Protein AF-A0A2N0L5M7-F1 (afdb_monomer)

Foldseek 3Di:
DDDDDPPPPDDDVLNVQQPDAAPDEDACLPDPDDQAKDWDDYPHYTYIYHDEPVCLEQCVPCVVVVHDLLRSLVVLQVVLVVQVVVPPDHHGDYDHHDDCVRQVPPVRVVSVVVSVCSNVVDPPDDDDDSVVRVVVCVVVPDPPPDDDD

Structure (mmCIF, N/CA/C/O backbone):
data_AF-A0A2N0L5M7-F1
#
_entry.id   AF-A0A2N0L5M7-F1
#
loop_
_atom_site.group_PDB
_atom_site.id
_atom_site.type_symbol
_atom_site.label_atom_id
_atom_site.label_alt_id
_atom_site.label_comp_id
_atom_site.label_asym_id
_atom_site.label_entity_id
_atom_site.label_seq_id
_atom_site.pdbx_PDB_ins_code
_atom_site.Cartn_x
_atom_site.Cartn_y
_atom_site.Cartn_z
_atom_site.occupancy
_atom_site.B_iso_or_equiv
_atom_site.auth_seq_id
_atom_site.auth_comp_id
_atom_site.auth_asym_id
_atom_site.auth_atom_id
_atom_site.pdbx_PDB_model_num
ATOM 1 N N . MET A 1 1 ? 32.114 11.475 22.318 1.00 35.19 1 MET A N 1
ATOM 2 C CA . MET A 1 1 ? 31.863 12.456 21.245 1.00 35.19 1 MET A CA 1
ATOM 3 C C . MET A 1 1 ? 32.815 12.134 20.105 1.00 35.19 1 MET A C 1
ATOM 5 O O . MET A 1 1 ? 33.906 12.679 20.074 1.00 35.19 1 MET A O 1
ATOM 9 N N . ALA A 1 2 ? 32.468 11.150 19.274 1.00 33.41 2 ALA A N 1
ATOM 10 C CA . ALA A 1 2 ? 33.253 10.791 18.095 1.00 33.41 2 ALA A CA 1
ATOM 11 C C . ALA A 1 2 ? 32.448 11.217 16.866 1.00 33.41 2 ALA A C 1
ATOM 13 O O . ALA A 1 2 ? 31.326 10.758 16.663 1.00 33.41 2 ALA A O 1
ATOM 14 N N . GLU A 1 3 ? 33.008 12.179 16.149 1.00 33.31 3 GLU A N 1
ATOM 15 C CA . GLU A 1 3 ? 32.473 12.833 14.962 1.00 33.31 3 GLU A CA 1
ATOM 16 C C . GLU A 1 3 ? 32.556 11.863 13.774 1.00 33.31 3 GLU A C 1
ATOM 18 O O . GLU A 1 3 ? 33.624 11.323 13.484 1.00 33.31 3 GLU A O 1
ATOM 23 N N . LEU A 1 4 ? 31.419 11.575 13.135 1.00 31.88 4 LEU A N 1
ATOM 24 C CA . LEU A 1 4 ? 31.358 10.740 11.934 1.00 31.88 4 LEU A CA 1
ATOM 25 C C . LEU A 1 4 ? 31.679 11.601 10.708 1.00 31.88 4 LEU A C 1
ATOM 27 O O . LEU A 1 4 ? 31.085 12.661 10.516 1.00 31.88 4 LEU A O 1
ATOM 31 N N . ALA A 1 5 ? 32.628 11.133 9.896 1.00 31.09 5 ALA A N 1
ATOM 32 C CA . ALA A 1 5 ? 33.127 11.832 8.719 1.00 31.09 5 ALA A CA 1
ATOM 33 C C . ALA A 1 5 ? 32.036 12.031 7.636 1.00 31.09 5 ALA A C 1
ATOM 35 O O . ALA A 1 5 ? 31.193 11.147 7.456 1.00 31.09 5 ALA A O 1
ATOM 36 N N . PRO A 1 6 ? 32.065 13.136 6.859 1.00 36.59 6 PRO A N 1
ATOM 37 C CA . PRO A 1 6 ? 30.980 13.525 5.943 1.00 36.59 6 PRO A CA 1
ATOM 38 C C . PRO A 1 6 ? 30.881 12.707 4.640 1.00 36.59 6 PRO A C 1
ATOM 40 O O . PRO A 1 6 ? 30.016 12.975 3.811 1.00 36.59 6 PRO A O 1
ATOM 43 N N . GLU A 1 7 ? 31.754 11.722 4.417 1.00 33.16 7 GLU A N 1
ATOM 44 C CA . GLU A 1 7 ? 31.922 11.078 3.101 1.00 33.16 7 GLU A CA 1
ATOM 45 C C . GLU A 1 7 ? 30.896 9.976 2.778 1.00 33.16 7 GLU A C 1
ATOM 47 O O . GLU A 1 7 ? 30.905 9.411 1.689 1.00 33.16 7 GLU A O 1
ATOM 52 N N . GLN A 1 8 ? 29.963 9.679 3.684 1.00 33.41 8 GLN A N 1
ATOM 53 C CA . GLN A 1 8 ? 28.960 8.621 3.485 1.00 33.41 8 GLN A CA 1
ATOM 54 C C . GLN A 1 8 ? 27.705 9.087 2.718 1.00 33.41 8 GLN A C 1
ATOM 56 O O . GLN A 1 8 ? 26.820 8.278 2.458 1.00 33.41 8 GLN A O 1
ATOM 61 N N . LEU A 1 9 ? 27.600 10.371 2.344 1.00 35.19 9 LEU A N 1
ATOM 62 C CA . LEU A 1 9 ? 26.344 10.943 1.833 1.00 35.19 9 LEU A CA 1
ATOM 63 C C . LEU A 1 9 ? 26.226 11.046 0.299 1.00 35.19 9 LEU A C 1
ATOM 65 O O . LEU A 1 9 ? 25.250 11.604 -0.187 1.00 35.19 9 LEU A O 1
ATOM 69 N N . THR A 1 10 ? 27.180 10.533 -0.487 1.00 38.47 10 THR A N 1
ATOM 70 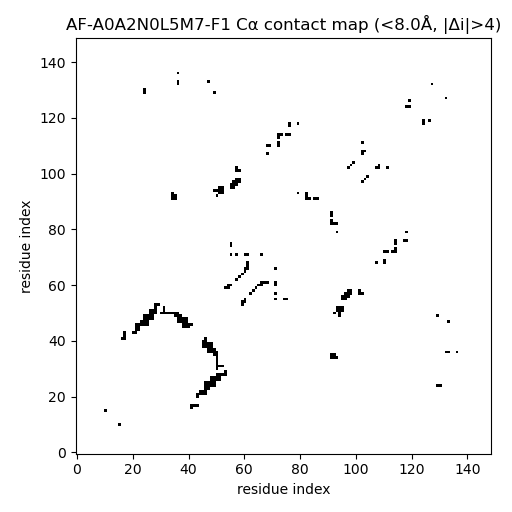C CA . THR A 1 10 ? 27.096 10.614 -1.965 1.00 38.47 10 THR A CA 1
ATOM 71 C C . THR A 1 10 ? 27.514 9.318 -2.660 1.00 38.47 10 THR A C 1
ATOM 73 O O . THR A 1 10 ? 28.320 9.333 -3.589 1.00 38.47 10 THR A O 1
ATOM 76 N N . GLN A 1 11 ? 26.966 8.172 -2.249 1.00 33.25 11 GLN A N 1
ATOM 77 C CA . GLN A 1 11 ? 26.950 7.033 -3.168 1.00 33.25 11 GLN A CA 1
ATOM 78 C C . GLN A 1 11 ? 25.897 7.317 -4.235 1.00 33.25 11 GLN A C 1
ATOM 80 O O . GLN A 1 11 ? 24.702 7.391 -3.945 1.00 33.25 11 GLN A O 1
ATOM 85 N N . ARG A 1 12 ? 26.352 7.542 -5.470 1.00 33.97 12 ARG A N 1
ATOM 86 C CA . ARG A 1 12 ? 25.439 7.585 -6.607 1.00 33.97 12 ARG A CA 1
ATOM 87 C C . ARG A 1 12 ? 24.746 6.212 -6.716 1.00 33.97 12 ARG A C 1
ATOM 89 O O . ARG A 1 12 ? 25.386 5.188 -6.465 1.00 33.97 12 ARG A O 1
ATOM 96 N N . PRO A 1 13 ? 23.446 6.170 -7.048 1.00 36.84 13 PRO A N 1
ATOM 97 C CA . PRO A 1 13 ? 22.658 4.937 -7.026 1.00 36.84 13 PRO A CA 1
ATOM 98 C C . PRO A 1 13 ? 23.172 3.856 -7.991 1.00 36.84 13 PRO A C 1
ATOM 100 O O . PRO A 1 13 ? 22.893 2.682 -7.778 1.00 36.84 13 PRO A O 1
ATOM 103 N N . ASP A 1 14 ? 23.964 4.225 -9.001 1.00 36.97 14 ASP A N 1
ATOM 104 C CA . ASP A 1 14 ? 24.645 3.308 -9.920 1.00 36.97 14 ASP A CA 1
ATOM 105 C C . ASP A 1 14 ? 25.724 2.456 -9.232 1.00 36.97 14 ASP A C 1
ATOM 107 O O . ASP A 1 14 ? 25.861 1.278 -9.549 1.00 36.97 14 ASP A O 1
ATOM 111 N N . GLN A 1 15 ? 26.442 2.991 -8.241 1.00 34.56 15 GLN A N 1
ATOM 112 C CA . GLN A 1 15 ? 27.478 2.232 -7.526 1.00 34.56 15 GLN A CA 1
ATOM 11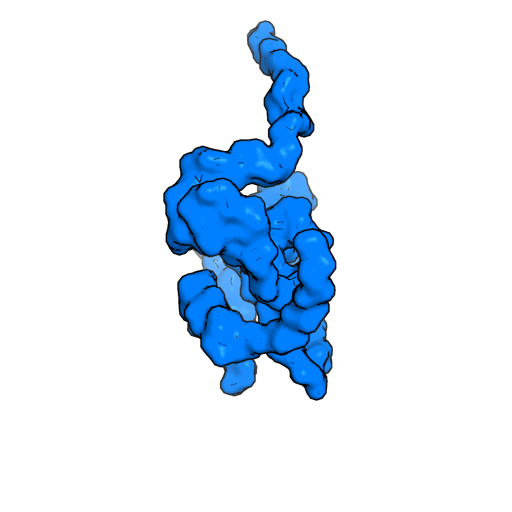3 C C . GLN A 1 15 ? 26.910 1.205 -6.537 1.00 34.56 15 GLN A C 1
ATOM 115 O O . GLN A 1 15 ? 27.583 0.234 -6.202 1.00 34.56 15 GLN A O 1
ATOM 120 N N . ALA A 1 16 ? 25.661 1.376 -6.092 1.00 42.97 16 ALA A N 1
ATOM 121 C CA . ALA A 1 16 ? 24.978 0.390 -5.252 1.00 42.97 16 ALA A CA 1
ATOM 122 C C . ALA A 1 16 ? 24.559 -0.876 -6.033 1.00 42.97 16 ALA A C 1
ATOM 124 O O . ALA A 1 16 ? 24.296 -1.911 -5.416 1.00 42.97 16 ALA A O 1
ATOM 125 N N . LEU A 1 17 ? 24.515 -0.798 -7.371 1.00 42.03 17 LEU A N 1
ATOM 126 C CA . LEU A 1 17 ? 24.126 -1.889 -8.274 1.00 42.03 17 LEU A CA 1
ATOM 127 C C . LEU A 1 17 ? 25.288 -2.842 -8.612 1.00 42.03 17 LEU A C 1
ATOM 129 O O . LEU A 1 17 ? 25.043 -3.983 -8.987 1.00 42.03 17 LEU A O 1
ATOM 133 N N . ASP A 1 18 ? 26.540 -2.397 -8.465 1.00 38.41 18 ASP A N 1
ATOM 134 C CA . ASP A 1 18 ? 27.736 -3.098 -8.971 1.00 38.41 18 ASP A CA 1
ATOM 135 C C . ASP A 1 18 ? 28.118 -4.356 -8.158 1.00 38.41 18 ASP A C 1
ATOM 137 O O . ASP A 1 18 ? 28.786 -5.257 -8.654 1.00 38.41 18 ASP A O 1
ATOM 141 N N . ASN A 1 19 ? 27.647 -4.472 -6.911 1.00 41.31 19 ASN A N 1
ATOM 142 C CA . ASN A 1 19 ? 28.067 -5.532 -5.981 1.00 41.31 19 ASN A CA 1
ATOM 143 C C . ASN A 1 19 ? 27.061 -6.692 -5.811 1.00 41.31 19 ASN A C 1
ATOM 145 O O . ASN A 1 19 ? 27.179 -7.446 -4.842 1.00 41.31 19 ASN A O 1
ATOM 149 N N . ARG A 1 20 ? 26.045 -6.839 -6.676 1.00 44.81 20 ARG A N 1
ATOM 150 C CA . ARG A 1 20 ? 24.949 -7.814 -6.473 1.00 44.81 20 ARG A CA 1
ATOM 151 C C . ARG A 1 20 ? 24.777 -8.806 -7.623 1.00 44.81 20 ARG A C 1
ATOM 153 O O . ARG A 1 20 ? 25.163 -8.541 -8.756 1.00 44.81 20 ARG A O 1
ATOM 160 N N . THR A 1 21 ? 24.260 -9.993 -7.296 1.00 35.19 21 THR A N 1
ATOM 161 C CA . THR A 1 21 ? 24.234 -11.158 -8.195 1.00 35.19 21 THR A CA 1
ATOM 162 C C . THR A 1 21 ? 23.134 -11.048 -9.272 1.00 35.19 21 THR A C 1
ATOM 164 O O . THR A 1 21 ? 22.124 -10.383 -9.052 1.00 35.19 21 THR A O 1
ATOM 167 N N . PRO A 1 22 ? 23.287 -11.712 -10.437 1.00 39.22 22 PRO A N 1
ATOM 168 C CA . PRO A 1 22 ? 22.561 -11.400 -11.684 1.00 39.22 22 PRO A CA 1
ATOM 169 C C . PRO A 1 22 ? 21.065 -11.759 -11.778 1.00 39.22 22 PRO A C 1
ATOM 171 O O . PRO A 1 22 ? 20.535 -11.789 -12.882 1.00 39.22 22 PRO A O 1
ATOM 174 N N . ALA A 1 23 ? 20.383 -12.079 -10.677 1.00 35.69 23 ALA A N 1
ATOM 175 C CA . ALA A 1 23 ? 18.988 -12.550 -10.700 1.00 35.69 23 ALA A CA 1
ATOM 176 C C . ALA A 1 23 ? 18.088 -11.837 -9.676 1.00 35.69 23 ALA A C 1
ATOM 178 O O . ALA A 1 23 ? 17.029 -12.345 -9.308 1.00 35.69 23 ALA A O 1
ATOM 179 N N . GLU A 1 24 ? 18.519 -10.682 -9.169 1.00 43.66 24 GLU A N 1
ATOM 180 C CA . GLU A 1 24 ? 17.848 -10.010 -8.060 1.00 43.66 24 GLU A CA 1
ATOM 181 C C . GLU A 1 24 ? 16.907 -8.898 -8.541 1.00 43.66 24 GLU A C 1
ATOM 183 O O . GLU A 1 24 ? 17.280 -7.998 -9.295 1.00 43.66 24 GLU A O 1
ATOM 188 N N . VAL A 1 25 ? 15.669 -8.951 -8.047 1.00 50.62 25 VAL A N 1
ATOM 189 C CA . VAL A 1 25 ? 14.692 -7.862 -8.125 1.00 50.62 25 VAL A CA 1
ATOM 190 C C . VAL A 1 25 ? 15.237 -6.679 -7.335 1.00 50.62 25 VAL A C 1
ATOM 192 O O . VAL A 1 25 ? 15.364 -6.756 -6.110 1.00 50.62 25 VAL A O 1
ATOM 195 N N . PHE A 1 26 ? 15.547 -5.570 -8.005 1.00 50.53 26 PHE A N 1
ATOM 196 C CA . PHE A 1 26 ? 15.963 -4.366 -7.302 1.00 50.53 26 PHE A CA 1
ATOM 197 C C . PHE A 1 26 ? 14.733 -3.531 -6.952 1.00 50.53 26 PHE A C 1
ATOM 199 O O . PHE A 1 26 ? 14.094 -2.920 -7.810 1.00 50.53 26 PHE A O 1
ATOM 206 N N . ASN A 1 27 ? 14.407 -3.496 -5.661 1.00 48.44 27 ASN A N 1
ATOM 207 C CA . ASN A 1 27 ? 13.474 -2.517 -5.134 1.00 48.44 27 ASN A CA 1
ATOM 208 C C . ASN A 1 27 ? 14.200 -1.178 -5.026 1.00 48.44 27 ASN A C 1
ATOM 210 O O . ASN A 1 27 ? 14.913 -0.889 -4.061 1.00 48.44 27 ASN A O 1
ATOM 214 N N . ALA A 1 28 ? 14.057 -0.389 -6.080 1.00 47.81 28 ALA A N 1
ATOM 215 C CA . ALA A 1 28 ? 14.682 0.904 -6.206 1.00 47.81 28 ALA A CA 1
ATOM 216 C C . ALA A 1 28 ? 13.847 1.951 -5.462 1.00 47.81 28 ALA A C 1
ATOM 218 O O . ALA A 1 28 ? 13.351 2.893 -6.074 1.00 47.81 28 ALA A O 1
ATOM 219 N N . GLY A 1 29 ? 13.702 1.812 -4.140 1.00 45.25 29 GLY A N 1
ATOM 220 C CA . GLY A 1 29 ? 12.964 2.744 -3.270 1.00 45.25 29 GLY A CA 1
ATOM 221 C C . GLY A 1 29 ? 13.475 4.200 -3.269 1.00 45.25 29 GLY A C 1
ATOM 222 O O . GLY A 1 29 ? 13.092 4.976 -2.403 1.00 45.25 29 GLY A O 1
ATOM 223 N N . THR A 1 30 ? 14.332 4.580 -4.221 1.00 43.78 30 THR A N 1
ATOM 224 C CA . THR A 1 30 ? 14.969 5.896 -4.358 1.00 43.78 30 THR A CA 1
ATOM 225 C C . THR A 1 30 ? 14.852 6.489 -5.775 1.00 43.78 30 THR A C 1
ATOM 227 O O . THR A 1 30 ? 15.174 7.661 -5.949 1.00 43.78 30 THR A O 1
ATOM 230 N N . VAL A 1 31 ? 14.370 5.760 -6.795 1.00 43.84 31 VAL A N 1
ATOM 231 C CA . VAL A 1 31 ? 14.159 6.329 -8.148 1.00 43.84 31 VAL A CA 1
ATOM 232 C C . VAL A 1 31 ? 12.674 6.319 -8.524 1.00 43.84 31 VAL A C 1
ATOM 234 O O . VAL A 1 31 ? 12.164 5.295 -8.980 1.00 43.84 31 VAL A O 1
ATOM 237 N N . PRO A 1 32 ? 11.966 7.454 -8.361 1.00 50.25 32 PRO A N 1
ATOM 238 C CA . PRO A 1 32 ? 10.624 7.615 -8.894 1.00 50.25 32 PRO A CA 1
ATOM 239 C C . PRO A 1 32 ? 10.774 7.816 -10.400 1.00 50.25 32 PRO A C 1
ATOM 241 O O . PRO A 1 32 ? 11.175 8.888 -10.858 1.00 50.25 32 PRO A O 1
ATOM 244 N N . SER A 1 33 ? 10.581 6.768 -11.191 1.00 53.19 33 SER A N 1
ATOM 245 C CA . SER A 1 33 ? 10.698 6.909 -12.647 1.00 53.19 33 SER A CA 1
ATOM 246 C C . SER A 1 33 ? 9.643 6.169 -13.448 1.00 53.19 33 SER A C 1
ATOM 248 O O . SER A 1 33 ? 9.533 6.461 -14.631 1.00 53.19 33 SER A O 1
ATOM 250 N N . ASP A 1 34 ? 8.834 5.299 -12.841 1.00 61.16 34 ASP A N 1
ATOM 251 C CA . ASP A 1 34 ? 7.747 4.617 -13.548 1.00 61.16 34 ASP A CA 1
ATOM 252 C C . ASP A 1 34 ? 6.725 4.030 -12.555 1.00 61.16 34 ASP A C 1
ATOM 254 O O . ASP A 1 34 ? 7.039 3.932 -11.373 1.00 61.16 34 ASP A O 1
ATOM 258 N N . ASP A 1 35 ? 5.547 3.618 -13.030 1.00 66.88 35 ASP A N 1
ATOM 259 C CA . ASP A 1 35 ? 4.570 2.781 -12.300 1.00 66.88 35 ASP A CA 1
ATOM 260 C C . ASP A 1 35 ? 4.584 1.322 -12.813 1.00 66.88 35 ASP A C 1
ATOM 262 O O . ASP A 1 35 ? 3.771 0.486 -12.404 1.00 66.88 35 ASP A O 1
ATOM 266 N N . GLN A 1 36 ? 5.518 1.007 -13.722 1.00 72.12 36 GLN A N 1
ATOM 267 C CA . GLN A 1 36 ? 5.743 -0.316 -14.307 1.00 72.12 36 GLN A CA 1
ATOM 268 C C . GLN A 1 36 ? 7.192 -0.804 -14.125 1.00 72.12 36 GLN A C 1
ATOM 270 O O . GLN A 1 36 ? 8.113 0.003 -13.991 1.00 72.12 36 GLN A O 1
ATOM 275 N N . PRO A 1 37 ? 7.432 -2.130 -14.139 1.00 77.94 37 PRO A N 1
ATOM 276 C CA . PRO A 1 37 ? 8.786 -2.672 -14.159 1.00 77.94 37 PRO A CA 1
ATOM 277 C C . PRO A 1 37 ? 9.587 -2.164 -15.362 1.00 77.94 37 PRO A C 1
ATOM 279 O O . PRO A 1 37 ? 9.053 -2.049 -16.466 1.00 77.94 37 PRO A O 1
ATOM 282 N N . TYR A 1 38 ? 10.886 -1.930 -15.177 1.00 75.75 38 TYR A N 1
ATOM 283 C CA . TYR A 1 38 ? 11.781 -1.571 -16.279 1.00 75.75 38 TYR A CA 1
ATOM 284 C C . TYR A 1 38 ? 13.172 -2.205 -16.130 1.00 75.75 38 TYR A C 1
ATOM 286 O O . TYR A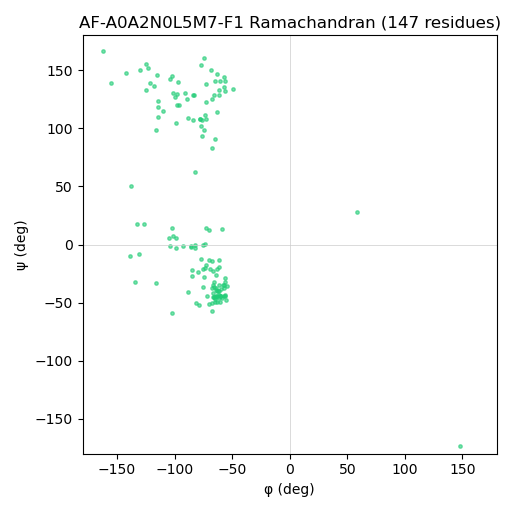 1 38 ? 13.659 -2.399 -15.010 1.00 75.75 38 TYR A O 1
ATOM 294 N N . PRO A 1 39 ? 13.836 -2.549 -17.250 1.00 79.12 39 PRO A N 1
ATOM 295 C CA . PRO A 1 39 ? 15.175 -3.122 -17.219 1.00 79.12 39 PRO A CA 1
ATOM 296 C C . PRO A 1 39 ? 16.224 -2.064 -16.849 1.00 79.12 39 PRO A C 1
ATOM 298 O O . PRO A 1 39 ? 16.218 -0.946 -17.371 1.00 79.12 39 PRO A O 1
ATOM 301 N N . LEU A 1 40 ? 17.167 -2.447 -15.994 1.00 75.94 40 LEU A N 1
ATOM 302 C CA . LEU A 1 40 ? 18.356 -1.678 -15.645 1.00 75.94 40 LEU A CA 1
ATOM 303 C C . LEU A 1 40 ? 19.549 -2.158 -16.478 1.00 75.94 40 LEU A C 1
ATOM 305 O O . LEU A 1 40 ? 19.754 -3.354 -16.673 1.00 75.94 40 LEU A O 1
ATOM 309 N N . ASN A 1 41 ? 20.376 -1.219 -16.940 1.00 70.50 41 ASN A N 1
ATOM 310 C CA . ASN A 1 41 ? 21.643 -1.566 -17.579 1.00 70.50 41 ASN A CA 1
ATOM 311 C C . ASN A 1 41 ? 22.646 -1.971 -16.493 1.00 70.50 41 ASN A C 1
ATOM 313 O O . ASN A 1 41 ? 23.133 -1.107 -15.765 1.00 70.50 41 ASN A O 1
ATOM 317 N N . SER A 1 42 ? 22.957 -3.265 -16.394 1.00 69.38 42 SER A N 1
ATOM 318 C CA . SER A 1 42 ? 23.968 -3.792 -15.474 1.00 69.38 42 SER A CA 1
ATOM 319 C C . SER A 1 42 ? 25.069 -4.542 -16.233 1.00 69.38 42 SER A C 1
ATOM 321 O O . SER A 1 42 ? 24.758 -5.297 -17.156 1.00 69.38 42 SER A O 1
ATOM 323 N N . PRO A 1 43 ? 26.353 -4.377 -15.855 1.00 67.94 43 PRO A N 1
ATOM 324 C CA . PRO A 1 43 ? 27.456 -5.160 -16.417 1.00 67.94 43 PRO A CA 1
ATOM 325 C C . PRO A 1 43 ? 27.358 -6.665 -16.127 1.00 67.94 43 PRO A C 1
ATOM 327 O O . PRO A 1 43 ? 27.980 -7.458 -16.830 1.00 67.94 43 PRO A O 1
ATOM 330 N N . HIS A 1 44 ? 26.603 -7.056 -15.093 1.00 62.28 44 HIS A N 1
ATOM 331 C CA . HIS A 1 44 ? 26.621 -8.415 -14.540 1.00 62.28 44 HIS A CA 1
ATOM 332 C C . HIS A 1 44 ? 25.412 -9.272 -14.935 1.00 62.28 44 HIS A C 1
ATOM 334 O O . HIS A 1 44 ? 25.367 -10.439 -14.566 1.00 62.28 44 HIS A O 1
ATOM 340 N N . GLY A 1 45 ? 24.449 -8.743 -15.694 1.00 66.25 45 GLY A N 1
ATOM 341 C CA . GLY A 1 45 ? 23.271 -9.487 -16.157 1.00 66.25 45 GLY A CA 1
ATOM 342 C C . GLY A 1 45 ? 22.022 -8.620 -16.294 1.00 66.25 45 GLY A C 1
ATOM 343 O O . GLY A 1 45 ? 22.083 -7.400 -16.151 1.00 66.25 45 GLY A O 1
ATOM 344 N N . GLU A 1 46 ? 20.880 -9.248 -16.579 1.00 72.00 46 GLU A N 1
ATOM 345 C CA . GLU A 1 46 ? 19.596 -8.545 -16.654 1.00 72.00 46 GLU A CA 1
ATOM 346 C C . GLU A 1 46 ? 19.059 -8.269 -15.247 1.00 72.00 46 GLU A C 1
ATOM 348 O O . GLU A 1 46 ? 18.616 -9.174 -14.544 1.00 72.00 46 GLU A O 1
ATOM 353 N N . LEU A 1 47 ? 19.092 -7.001 -14.836 1.00 76.94 47 LEU A N 1
ATOM 354 C CA . LEU A 1 47 ? 18.441 -6.536 -13.615 1.00 76.94 47 LEU A CA 1
ATOM 355 C C . LEU A 1 47 ? 17.157 -5.792 -13.971 1.00 76.94 47 LEU A C 1
ATOM 357 O O . LEU A 1 47 ? 17.117 -5.036 -14.942 1.00 76.94 47 LEU A O 1
ATOM 361 N N . PHE A 1 48 ? 16.124 -5.963 -13.152 1.00 79.44 48 PHE A N 1
ATOM 362 C CA . PHE A 1 48 ? 14.863 -5.237 -13.281 1.00 79.44 48 PHE A CA 1
ATOM 363 C C . PHE A 1 48 ? 14.621 -4.399 -12.032 1.00 79.44 48 PHE A C 1
ATOM 365 O O . PHE A 1 48 ? 14.817 -4.862 -10.905 1.00 79.44 48 PHE A O 1
ATOM 372 N N . ALA A 1 49 ? 14.180 -3.164 -12.249 1.00 78.00 49 ALA A N 1
ATOM 373 C CA . ALA A 1 49 ? 13.659 -2.315 -11.196 1.00 78.00 49 ALA A CA 1
ATOM 374 C C . ALA A 1 49 ? 12.147 -2.515 -11.091 1.00 78.00 49 ALA A C 1
ATOM 376 O O . ALA A 1 49 ? 11.437 -2.426 -12.096 1.00 78.00 49 ALA A O 1
ATOM 377 N N . LEU A 1 50 ? 11.663 -2.743 -9.870 1.00 81.62 50 LEU A N 1
ATOM 378 C CA . LEU A 1 50 ? 10.251 -2.567 -9.549 1.00 81.62 50 LEU A CA 1
ATOM 379 C C . LEU A 1 50 ? 10.081 -1.190 -8.909 1.00 81.62 50 LEU A C 1
ATOM 381 O O . LEU A 1 50 ? 10.720 -0.932 -7.880 1.00 81.62 50 LEU A O 1
ATOM 385 N N . PRO A 1 51 ? 9.273 -0.297 -9.498 1.00 75.50 51 PRO A N 1
ATOM 386 C CA . PRO A 1 51 ? 9.055 1.009 -8.911 1.00 75.50 51 PRO A CA 1
ATOM 387 C C . PRO A 1 51 ? 8.292 0.882 -7.596 1.00 75.50 51 PRO A C 1
ATOM 389 O O . PRO A 1 51 ? 7.219 0.286 -7.525 1.00 75.50 51 PRO A O 1
ATOM 392 N N . GLY A 1 52 ? 8.876 1.446 -6.544 1.00 76.81 52 GLY A N 1
ATOM 393 C CA . GLY A 1 52 ? 8.259 1.550 -5.232 1.00 76.81 52 GLY A CA 1
ATOM 394 C C . GLY A 1 52 ? 8.016 3.003 -4.858 1.00 76.81 52 GLY A C 1
ATOM 395 O O . GLY A 1 52 ? 8.806 3.892 -5.184 1.00 76.81 52 GLY A O 1
ATOM 396 N N . MET A 1 53 ? 6.933 3.247 -4.128 1.00 81.38 53 MET A N 1
ATOM 397 C CA . MET A 1 53 ? 6.660 4.562 -3.563 1.00 81.38 53 MET A CA 1
ATOM 398 C C . MET A 1 53 ? 7.408 4.697 -2.239 1.00 81.38 53 MET A C 1
ATOM 400 O O . MET A 1 53 ? 7.010 4.115 -1.233 1.00 81.38 53 MET A O 1
ATOM 404 N N . VAL A 1 54 ? 8.471 5.504 -2.220 1.00 84.06 54 VAL A N 1
ATOM 405 C CA . VAL A 1 54 ? 9.275 5.746 -1.006 1.00 84.06 54 VAL A CA 1
ATOM 406 C C . VAL A 1 54 ? 8.437 6.275 0.163 1.00 84.06 54 VAL A C 1
ATOM 408 O O . VAL A 1 54 ? 8.738 6.017 1.321 1.00 84.06 54 VAL A O 1
ATOM 411 N N . GLU A 1 55 ? 7.352 6.991 -0.136 1.00 85.75 55 GLU A N 1
ATOM 412 C CA . GLU A 1 55 ? 6.409 7.521 0.854 1.00 85.75 55 GLU A CA 1
ATOM 413 C C . GLU A 1 55 ? 5.582 6.433 1.556 1.00 85.75 55 GLU A C 1
ATOM 415 O O . GLU A 1 55 ? 5.057 6.674 2.643 1.00 85.75 55 GLU A O 1
ATOM 420 N N . LEU A 1 56 ? 5.459 5.252 0.942 1.00 90.06 56 LEU A N 1
ATOM 421 C CA . LEU A 1 56 ? 4.712 4.109 1.473 1.00 90.06 56 LEU A CA 1
ATOM 422 C C . LEU A 1 56 ? 5.610 3.076 2.165 1.00 90.06 56 LEU A C 1
ATOM 424 O O . LEU A 1 56 ? 5.100 2.112 2.733 1.00 90.06 56 LEU A O 1
ATOM 428 N N . ASP A 1 57 ? 6.927 3.281 2.154 1.00 92.19 57 ASP A N 1
ATOM 429 C CA . ASP A 1 57 ? 7.859 2.491 2.950 1.00 92.19 57 ASP A CA 1
ATOM 430 C C . ASP A 1 57 ? 7.615 2.741 4.444 1.00 92.19 57 ASP A C 1
ATOM 432 O O . ASP A 1 57 ? 7.543 3.887 4.900 1.00 92.19 57 ASP A O 1
ATOM 436 N N . ASP A 1 58 ? 7.463 1.670 5.220 1.00 92.69 58 ASP A N 1
ATOM 437 C CA . ASP A 1 58 ? 7.054 1.774 6.617 1.00 92.69 58 ASP A CA 1
ATOM 438 C C . ASP A 1 58 ? 8.098 2.484 7.505 1.00 92.69 58 ASP A C 1
ATOM 440 O O . ASP A 1 58 ? 7.729 3.235 8.417 1.00 92.69 58 ASP A O 1
ATOM 444 N N . VAL A 1 59 ? 9.394 2.344 7.207 1.00 94.25 59 VAL A N 1
ATOM 445 C CA . VAL A 1 59 ? 10.483 3.060 7.883 1.00 94.25 59 VAL A CA 1
ATOM 446 C C . VAL A 1 59 ? 10.468 4.525 7.474 1.00 94.25 59 VAL A C 1
ATOM 448 O O . VAL A 1 59 ? 10.553 5.407 8.332 1.00 94.25 59 VAL A O 1
ATOM 451 N N . VAL A 1 60 ? 10.304 4.827 6.187 1.00 92.88 60 VAL A N 1
ATOM 452 C CA . VAL A 1 60 ? 10.243 6.224 5.736 1.00 92.88 60 VAL A CA 1
ATOM 453 C C . VAL A 1 60 ? 9.028 6.934 6.333 1.00 92.88 60 VAL A C 1
ATOM 455 O O . VAL A 1 60 ? 9.174 8.001 6.936 1.00 92.88 60 VAL A O 1
ATOM 458 N N . ALA A 1 61 ? 7.843 6.339 6.231 1.00 93.88 61 ALA A N 1
ATOM 459 C CA . ALA A 1 61 ? 6.605 6.934 6.707 1.00 93.88 61 ALA A CA 1
ATOM 460 C C . ALA A 1 61 ? 6.584 7.051 8.238 1.00 93.88 61 ALA A C 1
ATOM 462 O O . ALA A 1 61 ? 6.439 8.148 8.787 1.00 93.88 61 ALA A O 1
ATOM 463 N N . MET A 1 62 ? 6.742 5.939 8.960 1.00 94.50 62 MET A N 1
ATOM 464 C CA . MET A 1 62 ? 6.510 5.925 10.406 1.00 94.50 62 MET A CA 1
ATOM 465 C C . MET A 1 62 ? 7.754 6.282 11.220 1.00 94.50 62 MET A C 1
ATOM 467 O O . MET A 1 62 ? 7.643 7.003 12.215 1.00 94.50 62 MET A O 1
ATOM 471 N N . TRP A 1 63 ? 8.938 5.793 10.840 1.00 93.25 63 TRP A N 1
ATOM 472 C CA . TRP A 1 63 ? 10.160 6.030 11.617 1.00 93.25 63 TRP A CA 1
ATOM 473 C C . TRP A 1 63 ? 10.775 7.400 11.315 1.00 93.25 63 TRP A C 1
ATOM 475 O O . TRP A 1 63 ? 11.017 8.186 12.235 1.00 93.25 63 TRP A O 1
ATOM 485 N N . ASN A 1 64 ? 10.970 7.720 10.034 1.00 94.56 64 ASN A N 1
ATOM 486 C CA . ASN A 1 64 ? 11.604 8.973 9.626 1.00 94.56 64 ASN A CA 1
ATOM 487 C C . ASN A 1 64 ? 10.621 10.146 9.704 1.00 94.56 64 ASN A C 1
ATOM 489 O O . ASN A 1 64 ? 10.911 11.149 10.356 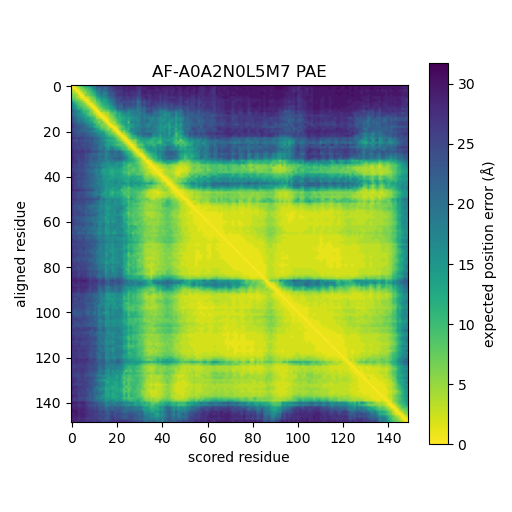1.00 94.56 64 ASN A O 1
ATOM 493 N N . ARG A 1 65 ? 9.442 10.014 9.085 1.00 94.12 65 ARG A N 1
ATOM 494 C CA . ARG A 1 65 ? 8.461 11.108 8.952 1.00 94.12 65 ARG A CA 1
ATOM 495 C C . ARG A 1 65 ? 7.410 11.165 10.055 1.00 94.12 65 ARG A C 1
ATOM 497 O O . ARG A 1 65 ? 6.601 12.087 10.073 1.00 94.12 65 ARG A O 1
ATOM 504 N N . ARG A 1 66 ? 7.446 10.224 11.004 1.00 95.56 66 ARG A N 1
ATOM 505 C CA . ARG A 1 66 ? 6.559 10.189 12.183 1.00 95.56 66 ARG A CA 1
ATOM 506 C C . ARG A 1 66 ? 5.072 10.142 11.834 1.00 95.56 66 ARG A C 1
ATOM 508 O O . ARG A 1 66 ? 4.235 10.567 12.629 1.00 95.56 66 ARG A O 1
ATOM 515 N N . VAL A 1 67 ? 4.738 9.583 10.673 1.00 96.00 67 VAL A N 1
ATOM 516 C CA . VAL A 1 67 ? 3.357 9.268 10.313 1.00 96.00 67 VAL A CA 1
ATOM 517 C C . VAL A 1 67 ? 2.822 8.253 11.322 1.00 96.00 67 VAL A C 1
ATOM 519 O O . VAL A 1 67 ? 3.486 7.274 11.667 1.00 96.00 67 VAL A O 1
ATOM 522 N N . THR A 1 68 ? 1.623 8.501 11.844 1.00 96.31 68 THR A N 1
ATOM 523 C CA . THR A 1 68 ? 0.979 7.571 12.776 1.00 96.31 68 THR A CA 1
ATOM 524 C C . THR A 1 68 ? 0.580 6.292 12.041 1.00 96.31 68 THR A C 1
ATOM 526 O O . THR A 1 68 ? 0.252 6.331 10.859 1.00 96.31 68 THR A O 1
ATOM 529 N N . VAL A 1 69 ? 0.555 5.149 12.734 1.00 95.31 69 VAL A N 1
ATOM 530 C CA . VAL A 1 69 ? 0.207 3.860 12.101 1.00 95.31 69 VAL A CA 1
ATOM 531 C C . VAL A 1 69 ? -1.173 3.891 11.424 1.00 95.31 69 VAL A C 1
ATOM 533 O O . VAL A 1 69 ? -1.331 3.375 10.323 1.00 95.31 69 VAL A O 1
ATOM 536 N N . GLY A 1 70 ? -2.150 4.578 12.029 1.00 96.81 70 GLY A N 1
ATOM 537 C CA . GLY A 1 70 ? -3.472 4.768 11.429 1.00 96.81 70 GLY A CA 1
ATOM 538 C C . GLY A 1 70 ? -3.415 5.572 10.132 1.00 96.81 70 GLY A C 1
ATOM 539 O O . GLY A 1 70 ? -4.000 5.158 9.137 1.00 96.81 70 GLY A O 1
ATOM 540 N N . ARG A 1 71 ? -2.643 6.668 10.104 1.00 97.00 71 ARG A N 1
ATOM 541 C CA . ARG A 1 71 ? -2.469 7.45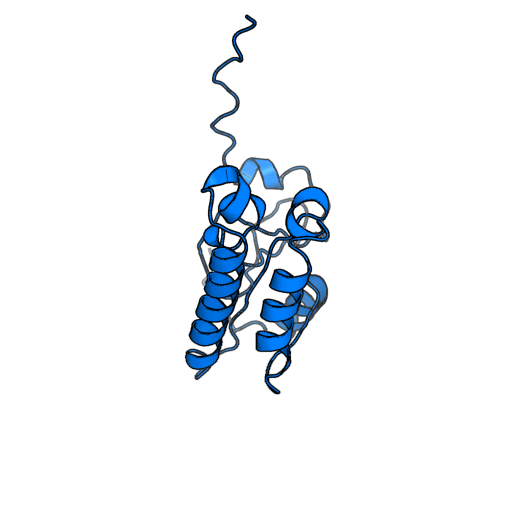5 8.879 1.00 97.00 71 ARG A CA 1
ATOM 542 C C . ARG A 1 71 ? -1.697 6.683 7.812 1.00 97.00 71 ARG A C 1
ATOM 544 O O . ARG A 1 71 ? -2.044 6.805 6.648 1.00 97.00 71 ARG A O 1
ATOM 551 N N . ASN A 1 72 ? -0.693 5.886 8.183 1.00 95.75 72 ASN A N 1
ATOM 552 C CA . ASN A 1 72 ? 0.035 5.042 7.233 1.00 95.75 72 ASN A CA 1
ATOM 553 C C . ASN A 1 72 ? -0.898 4.018 6.568 1.00 95.75 72 ASN A C 1
ATOM 555 O O . ASN A 1 72 ? -0.881 3.905 5.347 1.00 95.75 72 ASN A O 1
ATOM 559 N N . ARG A 1 73 ? -1.784 3.364 7.331 1.00 96.69 73 ARG A N 1
ATOM 560 C CA . ARG A 1 73 ? -2.857 2.538 6.757 1.00 96.69 73 ARG A CA 1
ATOM 561 C C . ARG A 1 73 ? -3.718 3.332 5.772 1.00 96.69 73 ARG A C 1
ATOM 563 O O . ARG A 1 73 ? -3.991 2.840 4.683 1.00 96.69 73 ARG A O 1
ATOM 570 N N . ASP A 1 74 ? -4.160 4.529 6.150 1.00 97.38 74 ASP A N 1
ATOM 571 C CA . ASP A 1 74 ? -5.019 5.345 5.282 1.00 97.38 74 ASP A CA 1
ATOM 572 C C . ASP A 1 74 ? -4.289 5.735 3.987 1.00 97.38 74 ASP A C 1
ATOM 574 O O . ASP A 1 74 ? -4.865 5.625 2.913 1.00 97.38 74 ASP A O 1
ATOM 578 N N . MET A 1 75 ? -2.999 6.082 4.068 1.00 95.81 75 MET A N 1
ATOM 579 C CA . MET A 1 75 ? -2.155 6.347 2.897 1.00 95.81 75 MET A CA 1
ATOM 580 C C . MET A 1 75 ? -2.063 5.131 1.973 1.00 95.81 75 MET A C 1
ATOM 582 O O . MET A 1 75 ? -2.210 5.278 0.766 1.00 95.81 75 MET A O 1
ATOM 586 N N . LEU A 1 76 ? -1.861 3.930 2.527 1.00 95.31 76 LEU A N 1
ATOM 587 C CA . LEU A 1 76 ? -1.823 2.695 1.741 1.00 95.31 76 LEU A CA 1
ATOM 588 C C . LEU A 1 76 ? -3.139 2.479 0.975 1.00 95.31 76 LEU A C 1
ATOM 590 O O . LEU A 1 76 ? -3.109 2.184 -0.219 1.00 95.31 76 LEU A O 1
ATOM 594 N N . LYS A 1 77 ? -4.287 2.664 1.641 1.00 96.12 77 LYS A N 1
ATOM 595 C CA . LYS A 1 77 ? -5.615 2.534 1.019 1.00 96.12 77 LYS A CA 1
ATOM 596 C C . LYS A 1 77 ? -5.855 3.604 -0.052 1.00 96.12 77 LYS A C 1
ATOM 598 O O . LYS A 1 77 ? -6.253 3.262 -1.156 1.00 96.12 77 LYS A O 1
ATOM 603 N N . GLU A 1 78 ? -5.548 4.867 0.242 1.00 95.62 78 GLU A N 1
ATOM 604 C CA . GLU A 1 78 ? -5.689 5.998 -0.691 1.00 95.62 78 GLU A CA 1
ATOM 605 C C . GLU A 1 78 ? -4.835 5.816 -1.957 1.00 95.62 78 GLU A C 1
ATOM 607 O O . GLU A 1 78 ? -5.310 6.046 -3.073 1.00 95.62 78 GLU A O 1
ATOM 612 N N . SER A 1 79 ? -3.581 5.379 -1.798 1.00 92.56 79 SER A N 1
ATOM 613 C CA . SER A 1 79 ? -2.688 5.086 -2.921 1.00 92.56 79 SER A CA 1
ATOM 614 C C . SER A 1 79 ? -3.214 3.933 -3.768 1.00 92.56 79 SER A C 1
ATOM 616 O O . SER A 1 79 ? -3.246 4.048 -4.991 1.00 92.56 79 SER A O 1
ATOM 618 N N . PHE A 1 80 ? -3.680 2.852 -3.137 1.00 93.06 80 PHE A N 1
ATOM 619 C CA . PHE A 1 80 ? -4.305 1.743 -3.851 1.00 93.06 80 PHE A CA 1
ATOM 620 C C . PHE A 1 80 ? -5.560 2.177 -4.615 1.00 93.06 80 PHE A C 1
ATOM 622 O O . PHE A 1 80 ? -5.659 1.894 -5.803 1.00 93.06 80 PHE A O 1
ATOM 629 N N . ASP A 1 81 ? -6.486 2.892 -3.972 1.00 92.88 81 ASP A N 1
ATOM 630 C CA . ASP A 1 81 ? -7.738 3.327 -4.600 1.00 92.88 81 ASP A CA 1
ATOM 631 C C . ASP A 1 81 ? -7.462 4.215 -5.822 1.00 92.88 81 ASP A C 1
ATOM 633 O O . ASP A 1 81 ? -8.123 4.085 -6.851 1.00 92.88 81 ASP A O 1
ATOM 637 N N . THR A 1 82 ? -6.446 5.078 -5.737 1.00 90.75 82 THR A N 1
ATOM 638 C CA . THR A 1 82 ? -6.025 5.927 -6.860 1.00 90.75 82 THR A CA 1
ATOM 639 C C . THR A 1 82 ? -5.491 5.091 -8.024 1.00 90.75 82 THR A C 1
ATOM 641 O O . THR A 1 82 ? -5.937 5.272 -9.154 1.00 90.75 82 THR A O 1
ATOM 644 N N . LEU A 1 83 ? -4.577 4.151 -7.756 1.00 88.75 83 LEU A N 1
ATOM 645 C CA . LEU A 1 83 ? -4.013 3.274 -8.788 1.00 88.75 83 LEU A CA 1
ATOM 646 C C . LEU A 1 83 ? -5.074 2.355 -9.407 1.00 88.75 83 LEU A C 1
ATOM 648 O O . LEU A 1 83 ? -5.061 2.131 -10.612 1.00 88.75 83 LEU A O 1
ATOM 652 N N . TYR A 1 84 ? -6.011 1.863 -8.596 1.00 88.88 84 TYR A N 1
ATOM 653 C CA . TYR A 1 84 ? -7.108 1.007 -9.040 1.00 88.88 84 TYR A CA 1
ATOM 654 C C . TYR A 1 84 ? -8.077 1.753 -9.971 1.00 88.88 84 TYR A C 1
ATOM 656 O O . TYR A 1 84 ? -8.589 1.175 -10.923 1.00 88.88 84 TYR A O 1
ATOM 664 N N . LEU A 1 85 ? -8.339 3.041 -9.720 1.00 87.00 85 LEU A N 1
ATOM 665 C CA . LEU A 1 85 ? -9.197 3.864 -10.583 1.00 87.00 85 LEU A CA 1
ATOM 666 C C . LEU A 1 85 ? -8.520 4.263 -11.906 1.00 87.00 85 LEU A C 1
ATOM 668 O O . LEU A 1 85 ? -9.217 4.484 -12.895 1.00 87.00 85 LEU A O 1
ATOM 672 N N . ASP A 1 86 ? -7.189 4.362 -11.928 1.00 81.38 86 ASP A N 1
ATOM 673 C CA . ASP A 1 86 ? -6.402 4.777 -13.100 1.00 81.38 86 ASP A CA 1
ATOM 674 C C . ASP A 1 86 ? -6.060 3.616 -14.066 1.00 81.38 86 ASP A C 1
ATOM 676 O O . ASP A 1 86 ? -5.469 3.827 -15.128 1.00 81.38 86 ASP A O 1
ATOM 680 N N . ASP A 1 87 ? -6.479 2.385 -13.750 1.00 68.56 87 ASP A N 1
ATOM 681 C CA . ASP A 1 87 ? -6.199 1.147 -14.506 1.00 68.56 87 ASP A CA 1
ATOM 682 C C . ASP A 1 87 ? -6.914 1.045 -15.877 1.00 68.56 87 ASP A C 1
ATOM 684 O O . ASP A 1 87 ? -6.927 0.008 -16.532 1.00 68.56 87 ASP A O 1
ATOM 688 N N . ALA A 1 88 ? -7.503 2.131 -16.384 1.00 61.38 88 ALA A N 1
ATOM 689 C CA . ALA A 1 88 ? -8.349 2.118 -17.583 1.00 61.38 88 ALA A CA 1
ATOM 690 C C . ALA A 1 88 ? -7.642 1.666 -18.884 1.00 61.38 88 ALA A C 1
ATOM 692 O O . ALA A 1 88 ? -8.310 1.432 -19.892 1.00 61.38 88 ALA A O 1
ATOM 693 N N . GLN A 1 89 ? -6.307 1.594 -18.901 1.00 63.47 89 GLN A N 1
ATOM 694 C CA . GLN A 1 89 ? -5.508 1.266 -20.092 1.00 63.47 89 GLN A CA 1
ATOM 695 C C . GLN A 1 89 ? -4.396 0.240 -19.817 1.00 63.47 89 GLN A C 1
ATOM 697 O O . GLN A 1 89 ? -4.046 -0.518 -20.721 1.00 63.47 89 GLN A O 1
ATOM 702 N N . THR A 1 90 ? -3.809 0.222 -18.615 1.00 70.81 90 THR A N 1
ATOM 703 C CA . THR A 1 90 ? -2.643 -0.615 -18.288 1.00 70.81 90 THR A CA 1
ATOM 704 C C . THR A 1 90 ? -2.563 -0.905 -16.788 1.00 70.81 90 THR A C 1
ATOM 706 O O . THR A 1 90 ? -2.687 0.020 -15.991 1.00 70.81 90 THR A O 1
ATOM 709 N N . GLY A 1 91 ? -2.222 -2.148 -16.425 1.00 77.88 91 GLY A N 1
ATOM 710 C CA . GLY A 1 91 ? -1.965 -2.554 -15.038 1.00 77.88 91 GLY A CA 1
ATOM 711 C C . GLY A 1 91 ? -0.993 -1.614 -14.318 1.00 77.88 91 GLY A C 1
ATOM 712 O O . GLY A 1 91 ? 0.052 -1.256 -14.876 1.00 77.88 91 GLY A O 1
ATOM 713 N N . ARG A 1 92 ? -1.326 -1.223 -13.083 1.00 84.62 92 ARG A N 1
ATOM 714 C CA . ARG A 1 92 ? -0.456 -0.444 -12.182 1.00 84.62 92 ARG A CA 1
ATOM 715 C C . ARG A 1 92 ? 0.177 -1.336 -11.117 1.00 84.62 92 ARG A C 1
ATOM 717 O O . ARG A 1 92 ? -0.460 -2.265 -10.622 1.00 84.62 92 ARG A O 1
ATOM 724 N N . LEU A 1 93 ? 1.415 -1.028 -10.732 1.00 87.00 93 LEU A N 1
ATOM 725 C CA . LEU A 1 93 ? 2.116 -1.730 -9.660 1.00 87.00 93 LEU A CA 1
ATOM 726 C C . LEU A 1 93 ? 2.086 -0.923 -8.354 1.00 87.00 93 LEU A C 1
ATOM 728 O O . LEU A 1 93 ? 2.468 0.243 -8.325 1.00 87.00 93 LEU A O 1
ATOM 732 N N . LEU A 1 94 ? 1.706 -1.573 -7.250 1.00 89.56 94 LEU A N 1
ATOM 733 C CA . LEU A 1 94 ? 1.879 -1.047 -5.895 1.00 89.56 94 LEU A CA 1
ATOM 734 C C . LEU A 1 94 ? 2.870 -1.928 -5.129 1.00 89.56 94 LEU A C 1
ATOM 736 O O . LEU A 1 94 ? 2.550 -3.058 -4.765 1.00 89.56 94 LEU A O 1
ATOM 740 N N . VAL A 1 95 ? 4.064 -1.402 -4.857 1.00 89.69 95 VAL A N 1
ATOM 741 C CA . VAL A 1 95 ? 5.068 -2.071 -4.016 1.00 89.69 95 VAL A CA 1
ATOM 742 C C . VAL A 1 95 ? 5.028 -1.483 -2.609 1.00 89.69 95 VAL A C 1
ATOM 744 O O . VAL A 1 95 ? 5.150 -0.270 -2.435 1.00 89.69 95 VAL A O 1
ATOM 747 N N . ILE A 1 96 ? 4.885 -2.351 -1.604 1.00 88.50 96 ILE A N 1
ATOM 748 C CA . ILE A 1 96 ? 4.859 -1.980 -0.185 1.00 88.50 96 ILE A CA 1
ATOM 749 C C . ILE A 1 96 ? 6.090 -2.577 0.501 1.00 88.50 96 ILE A C 1
ATOM 751 O O . ILE A 1 96 ? 6.283 -3.794 0.497 1.00 88.50 96 ILE A O 1
ATOM 755 N N . ASN A 1 97 ? 6.899 -1.724 1.128 1.00 90.19 97 ASN A N 1
ATOM 756 C CA . ASN A 1 97 ? 8.081 -2.146 1.877 1.00 90.19 97 ASN A CA 1
ATOM 757 C C . ASN A 1 97 ? 7.742 -2.259 3.356 1.00 90.19 97 ASN A C 1
ATOM 759 O O . ASN A 1 97 ? 7.338 -1.279 3.984 1.00 90.19 97 ASN A O 1
ATOM 763 N N . LEU A 1 98 ? 7.916 -3.461 3.901 1.00 92.00 98 LEU A N 1
ATOM 764 C CA . LEU A 1 98 ? 7.542 -3.788 5.269 1.00 92.00 98 LEU A CA 1
ATOM 765 C C . LEU A 1 98 ? 8.733 -4.352 6.033 1.00 92.00 98 LEU A C 1
ATOM 767 O O . LEU A 1 98 ? 9.403 -5.282 5.581 1.00 92.00 98 LEU A O 1
ATOM 771 N N . HIS A 1 99 ? 8.935 -3.846 7.243 1.00 94.62 99 HIS A N 1
ATOM 772 C CA . HIS A 1 99 ? 9.965 -4.304 8.156 1.00 94.62 99 HIS A CA 1
ATOM 773 C C . HIS A 1 99 ? 9.319 -4.946 9.398 1.00 94.62 99 HIS A C 1
ATOM 775 O O . HIS A 1 99 ? 8.625 -4.262 10.160 1.00 94.62 99 HIS A O 1
ATOM 781 N N . PRO A 1 100 ? 9.562 -6.246 9.678 1.00 93.19 100 PRO A N 1
ATOM 782 C CA . PRO A 1 100 ? 8.901 -6.959 10.777 1.00 93.19 100 PRO A CA 1
ATOM 783 C C . PRO A 1 100 ? 9.098 -6.324 12.157 1.00 93.19 100 PRO A C 1
ATOM 785 O O . PRO A 1 100 ? 8.185 -6.323 12.978 1.00 93.19 100 PRO A O 1
ATOM 788 N N . TRP A 1 101 ? 10.267 -5.731 12.413 1.00 94.75 101 TRP A N 1
ATOM 789 C CA . TRP A 1 101 ? 10.552 -5.062 13.684 1.00 94.75 101 TRP A CA 1
ATOM 790 C C . TRP A 1 101 ? 9.698 -3.804 13.900 1.00 94.75 101 TRP A C 1
ATOM 792 O O . TRP A 1 101 ? 9.495 -3.399 15.046 1.00 94.75 101 TRP A O 1
ATOM 802 N N . LEU A 1 102 ? 9.183 -3.199 12.827 1.00 93.25 102 LEU A N 1
ATOM 803 C CA . LEU A 1 102 ? 8.384 -1.984 12.878 1.00 93.25 102 LEU A CA 1
ATOM 804 C C . LEU A 1 102 ? 6.894 -2.286 12.722 1.00 93.25 102 LEU A C 1
ATOM 806 O O . LEU A 1 102 ? 6.128 -1.962 13.631 1.00 93.25 102 LEU A O 1
ATOM 810 N N . THR A 1 103 ? 6.489 -2.903 11.613 1.00 93.75 103 THR A N 1
ATOM 811 C CA . THR A 1 103 ? 5.074 -3.156 11.286 1.00 93.75 103 THR A CA 1
ATOM 812 C C . THR A 1 103 ? 4.544 -4.442 11.920 1.00 93.75 103 THR A C 1
ATOM 814 O O . THR A 1 103 ? 3.369 -4.517 12.274 1.00 93.75 103 THR A O 1
ATOM 817 N N . GLY A 1 104 ? 5.416 -5.418 12.183 1.00 93.62 104 GLY A N 1
ATOM 818 C CA . GLY A 1 104 ? 5.052 -6.679 12.838 1.00 93.62 104 GLY A CA 1
ATOM 819 C C . GLY A 1 104 ? 4.770 -6.567 14.341 1.00 93.62 104 GLY A C 1
ATOM 820 O O . GLY A 1 104 ? 4.464 -7.570 14.982 1.00 93.62 104 GLY A O 1
ATOM 821 N N . GLN A 1 105 ? 4.858 -5.370 14.930 1.00 96.12 105 GLN A N 1
ATOM 822 C CA . GLN A 1 105 ? 4.523 -5.174 16.340 1.00 96.12 105 GLN A CA 1
ATOM 823 C C . GLN A 1 105 ? 3.025 -5.440 16.591 1.00 96.12 105 GLN A C 1
ATOM 825 O O . GLN A 1 105 ? 2.193 -4.998 15.791 1.00 96.12 105 GLN A O 1
ATOM 830 N N . PRO A 1 106 ? 2.635 -6.072 17.717 1.00 95.56 106 PRO A N 1
ATOM 831 C CA . PRO A 1 106 ? 1.241 -6.462 17.965 1.00 95.56 106 PRO A CA 1
ATOM 832 C C . PRO A 1 106 ? 0.223 -5.317 17.888 1.00 95.56 106 PRO A C 1
ATOM 834 O O . PRO A 1 106 ? -0.903 -5.513 17.450 1.00 95.56 106 PRO A O 1
ATOM 837 N N . PHE A 1 107 ? 0.619 -4.100 18.270 1.00 94.44 107 PHE A N 1
ATOM 838 C CA . PHE A 1 107 ? -0.250 -2.920 18.225 1.00 94.44 107 PHE A CA 1
ATOM 839 C C . PHE A 1 107 ? -0.324 -2.252 16.837 1.00 94.44 107 PHE A C 1
ATOM 841 O O . PHE A 1 107 ? -1.045 -1.270 16.673 1.00 94.44 107 PHE A O 1
ATOM 848 N N . ARG A 1 108 ? 0.436 -2.743 15.847 1.00 94.44 108 ARG A N 1
ATOM 849 C CA . ARG A 1 108 ? 0.483 -2.213 14.472 1.00 94.44 108 ARG A CA 1
ATOM 850 C C . ARG A 1 108 ? -0.022 -3.199 13.430 1.00 94.44 108 ARG A C 1
ATOM 852 O O . ARG A 1 108 ? -0.642 -2.762 12.469 1.00 94.44 108 ARG A O 1
ATOM 859 N N . THR A 1 109 ? 0.182 -4.498 13.639 1.00 95.69 109 THR A N 1
ATOM 860 C CA . THR A 1 109 ? -0.155 -5.534 12.648 1.00 95.69 109 THR A CA 1
ATOM 861 C C . THR A 1 109 ? -1.618 -5.482 12.181 1.00 95.69 109 THR A C 1
ATOM 863 O O . THR A 1 109 ? -1.887 -5.626 10.995 1.00 95.69 109 THR A O 1
ATOM 866 N N . GLY A 1 110 ? -2.565 -5.145 13.069 1.00 97.19 110 GLY A N 1
ATOM 867 C CA . GLY A 1 110 ? -3.981 -5.014 12.698 1.00 97.19 110 GLY A CA 1
ATOM 868 C C . GLY A 1 110 ? -4.273 -3.888 11.695 1.00 97.19 110 GLY A C 1
ATOM 869 O O . GLY A 1 110 ? -5.222 -3.984 10.929 1.00 97.19 110 GLY A O 1
ATOM 870 N N . TYR A 1 111 ? -3.448 -2.838 11.652 1.00 97.00 111 TYR A N 1
ATOM 871 C CA . TYR A 1 111 ? -3.579 -1.775 10.649 1.00 97.00 111 TYR A CA 1
ATOM 872 C C . TYR A 1 111 ? -3.079 -2.224 9.276 1.00 97.00 111 TYR A C 1
ATOM 874 O O . TYR A 1 111 ? -3.664 -1.847 8.264 1.00 97.00 111 TYR A O 1
ATOM 882 N N . LEU A 1 112 ? -2.014 -3.032 9.243 1.00 95.69 112 LEU A N 1
ATOM 883 C CA . LEU A 1 112 ? -1.538 -3.639 8.004 1.00 95.69 112 LEU A CA 1
ATOM 884 C C . LEU A 1 112 ? -2.580 -4.624 7.461 1.00 95.69 112 LEU A C 1
ATOM 886 O O . LEU A 1 112 ? -2.899 -4.568 6.279 1.00 95.69 112 LEU A O 1
ATOM 890 N N . ASP A 1 113 ? -3.138 -5.471 8.326 1.00 96.62 113 ASP A N 1
ATOM 891 C CA . ASP A 1 113 ? -4.199 -6.416 7.966 1.00 96.62 113 ASP A CA 1
ATOM 892 C C . ASP A 1 113 ? -5.427 -5.700 7.374 1.00 96.62 113 ASP A C 1
ATOM 894 O O . ASP A 1 113 ? -5.919 -6.082 6.314 1.00 96.62 113 ASP A O 1
ATOM 898 N N . ASP A 1 114 ? -5.854 -4.589 7.983 1.00 97.56 114 ASP A N 1
ATOM 899 C CA . ASP A 1 114 ? -6.944 -3.739 7.483 1.00 97.56 114 ASP A CA 1
ATOM 900 C C . ASP A 1 114 ? -6.632 -3.128 6.097 1.00 97.56 114 ASP A C 1
ATOM 902 O O . ASP A 1 114 ? -7.497 -3.075 5.220 1.00 97.56 114 ASP A O 1
ATOM 906 N N . ALA A 1 115 ? -5.392 -2.684 5.857 1.00 96.19 115 ALA A N 1
ATOM 907 C CA . ALA A 1 115 ? -4.974 -2.181 4.545 1.00 96.19 115 ALA A CA 1
ATOM 908 C C . ALA A 1 115 ? -4.945 -3.289 3.480 1.00 96.19 115 ALA A C 1
ATOM 910 O O . ALA A 1 115 ? -5.548 -3.131 2.421 1.00 96.19 115 ALA A O 1
ATOM 911 N N . LEU A 1 116 ? -4.294 -4.419 3.764 1.00 94.94 116 LEU A N 1
ATOM 912 C CA . LEU A 1 116 ? -4.180 -5.536 2.821 1.00 94.94 116 LEU A CA 1
ATOM 913 C C . LEU A 1 116 ? -5.543 -6.157 2.513 1.00 94.94 116 LEU A C 1
ATOM 915 O O . LEU A 1 116 ? -5.825 -6.482 1.360 1.00 94.94 116 LEU A O 1
ATOM 919 N N . THR A 1 117 ? -6.413 -6.275 3.515 1.00 96.69 117 THR A N 1
ATOM 920 C CA . THR A 1 117 ? -7.785 -6.758 3.343 1.00 96.69 117 THR A CA 1
ATOM 921 C C . THR A 1 117 ? -8.583 -5.837 2.419 1.00 96.69 117 THR A C 1
ATOM 923 O O . THR A 1 117 ? -9.221 -6.323 1.490 1.00 96.69 117 THR A O 1
ATOM 926 N N . HIS A 1 118 ? -8.505 -4.512 2.601 1.00 96.12 118 HIS A N 1
ATOM 927 C CA . HIS A 1 118 ? -9.163 -3.540 1.711 1.00 96.12 118 HIS A CA 1
ATOM 928 C C . HIS A 1 118 ? -8.737 -3.705 0.246 1.00 96.12 118 HIS A C 1
ATOM 930 O O . HIS A 1 118 ? -9.580 -3.695 -0.648 1.00 96.12 118 HIS A O 1
ATOM 936 N N . MET A 1 119 ? -7.439 -3.906 0.005 1.00 94.31 119 MET A N 1
ATOM 937 C CA . MET A 1 119 ? -6.889 -4.078 -1.344 1.00 94.31 119 ME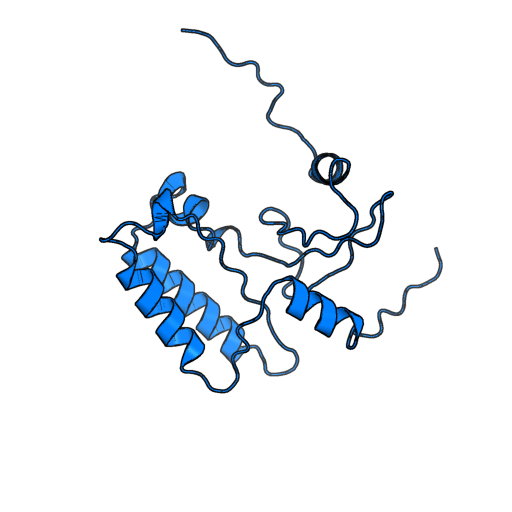T A CA 1
ATOM 938 C C . MET A 1 119 ? -7.312 -5.417 -1.961 1.00 94.31 119 MET A C 1
ATOM 940 O O . MET A 1 119 ? -7.844 -5.471 -3.066 1.00 94.31 119 MET A O 1
ATOM 944 N N . THR A 1 120 ? -7.103 -6.514 -1.233 1.00 93.19 120 THR A N 1
ATOM 945 C CA . THR A 1 120 ? -7.268 -7.885 -1.748 1.00 93.19 120 THR A CA 1
ATOM 946 C C . THR A 1 120 ? -8.721 -8.343 -1.862 1.00 93.19 120 THR A C 1
ATOM 948 O O . THR A 1 120 ? -9.000 -9.334 -2.530 1.00 93.19 120 THR A O 1
ATOM 951 N N . GLN A 1 121 ? -9.674 -7.618 -1.269 1.00 93.06 121 GLN A N 1
ATOM 952 C CA . GLN A 1 121 ? -11.107 -7.862 -1.468 1.00 93.06 121 GLN A CA 1
ATOM 953 C C . GLN A 1 121 ? -11.604 -7.487 -2.875 1.00 93.06 121 GLN A C 1
ATOM 955 O O . GLN A 1 121 ? -12.721 -7.851 -3.251 1.00 93.06 121 GLN A O 1
ATOM 960 N N . ARG A 1 122 ? -10.808 -6.756 -3.663 1.00 86.88 122 ARG A N 1
ATOM 961 C CA . ARG A 1 122 ? -11.136 -6.387 -5.045 1.00 86.88 122 ARG A CA 1
ATOM 962 C C . ARG A 1 122 ? -10.738 -7.530 -5.983 1.00 86.88 122 ARG A C 1
ATOM 964 O O . ARG A 1 122 ? -9.605 -7.994 -5.952 1.00 86.88 122 ARG A O 1
ATOM 971 N N . GLY A 1 123 ? -11.663 -7.975 -6.837 1.00 82.38 123 GLY A N 1
ATOM 972 C CA . GLY A 1 123 ? -11.477 -9.175 -7.671 1.00 82.38 123 GLY A CA 1
ATOM 973 C C . GLY A 1 123 ? -10.400 -9.070 -8.758 1.00 82.38 123 GLY A C 1
ATOM 974 O O . GLY A 1 123 ? -9.996 -10.090 -9.303 1.00 82.38 123 GLY A O 1
ATOM 975 N N . GLU A 1 124 ? -9.936 -7.860 -9.067 1.00 87.50 124 GLU A N 1
ATOM 976 C CA . GLU A 1 124 ? -8.963 -7.586 -10.136 1.00 87.50 124 GLU A CA 1
ATOM 977 C C . GLU A 1 124 ? -7.535 -7.380 -9.600 1.00 87.50 124 GLU A C 1
ATOM 979 O O . GLU A 1 124 ? -6.630 -7.028 -10.349 1.00 87.50 124 GLU A O 1
ATOM 984 N N . VAL A 1 125 ? -7.306 -7.609 -8.302 1.00 91.00 125 VAL A N 1
ATOM 985 C CA . VAL A 1 125 ? -5.989 -7.429 -7.683 1.00 91.00 125 VAL A CA 1
ATOM 986 C C . VAL A 1 125 ? -5.171 -8.709 -7.756 1.00 91.00 125 VAL A C 1
ATOM 988 O O . VAL A 1 125 ? -5.572 -9.760 -7.255 1.00 91.00 125 VAL A O 1
ATOM 991 N N . TRP A 1 126 ? -3.970 -8.600 -8.319 1.00 91.25 126 TRP A N 1
ATOM 992 C CA . TRP A 1 126 ? -2.995 -9.681 -8.340 1.00 91.25 126 TRP A CA 1
ATOM 993 C C . TRP A 1 126 ? -1.958 -9.506 -7.225 1.00 91.25 126 TRP A C 1
ATOM 995 O O . TRP A 1 126 ? -1.052 -8.681 -7.316 1.00 91.25 126 TRP A O 1
ATOM 1005 N N . ALA A 1 127 ? -2.082 -10.302 -6.161 1.00 90.81 127 ALA A N 1
ATOM 1006 C CA . ALA A 1 127 ? -1.044 -10.413 -5.140 1.0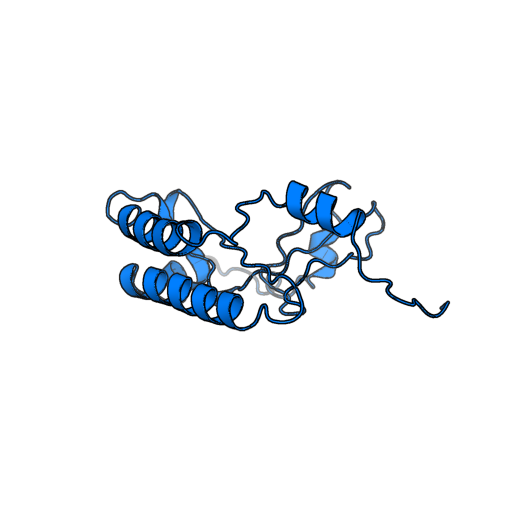0 90.81 127 ALA A CA 1
ATOM 1007 C C . ALA A 1 127 ? 0.090 -11.309 -5.663 1.00 90.81 127 ALA A C 1
ATOM 1009 O O . ALA A 1 127 ? -0.080 -12.523 -5.789 1.00 90.81 127 ALA A O 1
ATOM 1010 N N . ALA A 1 128 ? 1.229 -10.701 -5.983 1.00 89.12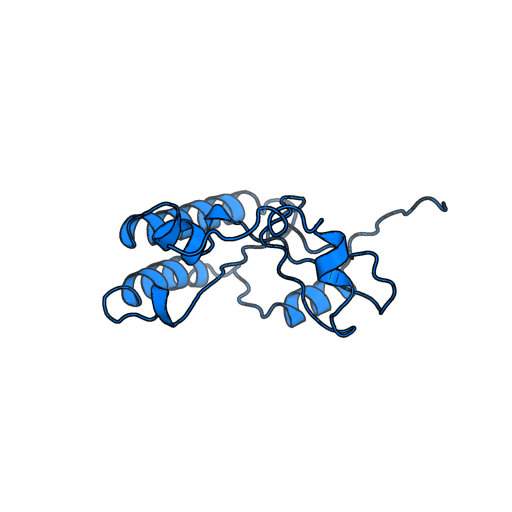 128 ALA A N 1
ATOM 1011 C CA . ALA A 1 128 ? 2.334 -11.346 -6.681 1.00 89.12 128 ALA A CA 1
ATOM 1012 C C . ALA A 1 128 ? 3.664 -11.114 -5.962 1.00 89.12 128 ALA A C 1
ATOM 1014 O O . ALA A 1 128 ? 3.871 -10.073 -5.333 1.00 89.12 128 ALA A O 1
ATOM 1015 N N . SER A 1 129 ? 4.589 -12.066 -6.077 1.00 88.12 129 SER A N 1
ATOM 1016 C CA . SER A 1 129 ? 5.977 -11.813 -5.695 1.00 88.12 129 SER A CA 1
ATOM 1017 C C . SER A 1 129 ? 6.675 -10.945 -6.747 1.00 88.12 129 SER A C 1
ATOM 1019 O O . SER A 1 129 ? 6.259 -10.883 -7.906 1.00 88.12 129 SER A O 1
ATOM 1021 N N . GLY A 1 130 ? 7.782 -10.297 -6.369 1.00 83.44 130 GLY A N 1
ATOM 1022 C CA . GLY A 1 130 ? 8.572 -9.506 -7.317 1.00 83.44 130 GLY A CA 1
ATOM 1023 C C . GLY A 1 130 ? 9.068 -10.325 -8.515 1.00 83.44 130 GLY A C 1
ATOM 1024 O O . GLY A 1 130 ? 9.093 -9.816 -9.632 1.00 83.44 130 GLY A O 1
ATOM 1025 N N . SER A 1 131 ? 9.400 -11.603 -8.301 1.00 85.25 131 SER A N 1
ATOM 1026 C CA . SER A 1 131 ? 9.769 -12.523 -9.380 1.00 85.25 131 SER A CA 1
ATOM 1027 C C . SER A 1 131 ? 8.599 -12.821 -10.311 1.00 85.25 131 SER A C 1
ATOM 1029 O O . SER A 1 131 ? 8.793 -12.789 -11.518 1.00 85.25 131 SER A O 1
ATOM 1031 N N . ASP A 1 132 ? 7.387 -13.032 -9.786 1.00 88.69 132 ASP A N 1
ATOM 1032 C CA . ASP A 1 132 ? 6.213 -13.299 -10.631 1.00 88.69 132 ASP A CA 1
ATOM 1033 C C . ASP A 1 132 ? 5.910 -12.110 -11.553 1.00 88.69 132 ASP A C 1
ATOM 1035 O O . ASP A 1 132 ? 5.585 -12.288 -12.728 1.00 88.69 132 ASP A O 1
ATOM 1039 N N . ILE A 1 133 ? 6.055 -10.887 -11.029 1.00 87.88 133 ILE A N 1
ATOM 1040 C CA . ILE A 1 133 ? 5.857 -9.647 -11.789 1.00 87.88 133 ILE A CA 1
ATOM 1041 C C . ILE A 1 133 ? 6.890 -9.530 -12.912 1.00 87.88 133 ILE A C 1
ATOM 1043 O O . ILE A 1 133 ? 6.526 -9.198 -14.039 1.00 87.88 133 ILE A O 1
ATOM 1047 N N . ILE A 1 134 ? 8.165 -9.814 -12.631 1.00 85.81 134 ILE A N 1
ATOM 1048 C CA . ILE A 1 134 ? 9.228 -9.781 -13.646 1.00 85.81 134 ILE A CA 1
ATOM 1049 C C . ILE A 1 134 ? 9.001 -1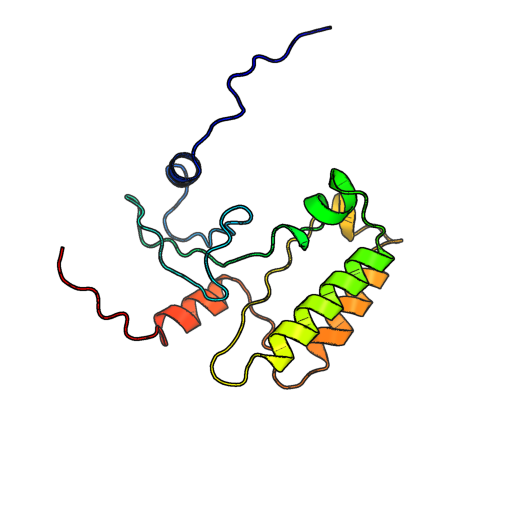0.861 -14.701 1.00 85.81 134 ILE A C 1
ATOM 1051 O O . ILE A 1 134 ? 9.071 -10.566 -15.890 1.00 85.81 134 ILE A O 1
ATOM 1055 N N . ASP A 1 135 ? 8.666 -12.079 -14.285 1.00 87.75 135 ASP A N 1
ATOM 1056 C CA . ASP A 1 135 ? 8.332 -13.188 -15.177 1.00 87.75 135 ASP A CA 1
ATOM 1057 C C . ASP A 1 135 ? 7.183 -12.825 -16.126 1.00 87.75 135 ASP A C 1
ATOM 1059 O O . ASP A 1 135 ? 7.230 -13.109 -17.327 1.00 87.75 135 ASP A O 1
ATOM 1063 N N . TRP A 1 136 ? 6.133 -12.189 -15.599 1.00 88.50 136 TRP A N 1
ATOM 1064 C CA . TRP A 1 136 ? 5.022 -11.703 -16.409 1.00 88.50 136 TRP A CA 1
ATOM 1065 C C . TRP A 1 136 ? 5.465 -10.577 -17.344 1.00 88.50 136 TRP A C 1
ATOM 1067 O O . TRP A 1 136 ? 5.143 -10.621 -18.534 1.00 88.50 136 TRP A O 1
ATOM 1077 N N . TYR A 1 137 ? 6.238 -9.611 -16.840 1.00 85.88 137 TYR A N 1
ATOM 1078 C CA . TYR A 1 137 ? 6.747 -8.486 -17.619 1.00 85.88 137 TYR A CA 1
ATOM 1079 C C . TYR A 1 137 ? 7.623 -8.958 -18.777 1.00 85.88 137 TYR A C 1
ATOM 1081 O O . TYR A 1 137 ? 7.422 -8.522 -19.898 1.00 85.88 137 TYR A O 1
ATOM 1089 N N . GLN A 1 138 ? 8.533 -9.908 -18.569 1.00 84.69 138 GLN A N 1
ATOM 1090 C CA . GLN A 1 138 ? 9.377 -10.453 -19.637 1.00 84.69 138 GLN A CA 1
ATOM 1091 C C . GLN A 1 138 ? 8.562 -11.133 -20.747 1.00 84.69 138 GLN A C 1
ATOM 1093 O O . GLN A 1 138 ? 8.922 -11.050 -21.920 1.00 84.69 138 GLN A O 1
ATOM 1098 N N . ARG A 1 139 ? 7.447 -11.789 -20.397 1.00 86.75 139 ARG A N 1
ATOM 1099 C CA . ARG A 1 139 ? 6.563 -12.464 -21.364 1.00 86.75 139 ARG A CA 1
ATOM 1100 C C . ARG A 1 139 ? 5.613 -11.507 -22.088 1.00 86.75 139 ARG A C 1
ATOM 1102 O O . ARG A 1 139 ? 5.147 -11.842 -23.172 1.00 86.75 139 ARG A O 1
ATOM 1109 N N . ASN A 1 140 ? 5.320 -10.351 -21.494 1.00 85.06 140 ASN A N 1
ATOM 1110 C CA . ASN A 1 140 ? 4.302 -9.406 -21.965 1.00 85.06 140 ASN A CA 1
ATOM 1111 C C . ASN A 1 140 ? 4.849 -7.982 -22.144 1.00 85.06 140 ASN A C 1
ATOM 1113 O O . ASN A 1 140 ? 4.069 -7.029 -22.177 1.00 85.06 140 ASN A O 1
ATOM 1117 N N . ALA A 1 141 ? 6.175 -7.825 -22.224 1.00 70.94 141 ALA A N 1
ATOM 1118 C CA . ALA A 1 141 ? 6.814 -6.518 -22.239 1.00 70.94 141 ALA A CA 1
ATOM 1119 C C . ALA A 1 141 ? 6.239 -5.684 -23.391 1.00 70.94 141 ALA A C 1
ATOM 1121 O O . ALA A 1 141 ? 6.153 -6.183 -24.522 1.00 70.94 141 ALA A O 1
ATOM 1122 N N . PRO A 1 142 ? 5.854 -4.418 -23.146 1.00 65.19 142 PRO A N 1
ATOM 1123 C CA . PRO A 1 142 ? 5.451 -3.539 -24.229 1.00 65.19 142 PRO A CA 1
ATOM 1124 C C . PRO A 1 142 ? 6.596 -3.458 -25.243 1.00 65.19 142 PRO A C 1
ATOM 1126 O O . PRO A 1 142 ? 7.770 -3.434 -24.868 1.00 65.19 142 PRO A O 1
ATOM 1129 N N . VAL A 1 143 ? 6.271 -3.440 -26.539 1.00 56.81 143 VAL A N 1
ATOM 1130 C CA . VAL A 1 143 ? 7.277 -3.338 -27.604 1.00 56.81 143 VAL A CA 1
ATOM 1131 C C . VAL A 1 143 ? 7.957 -1.973 -27.495 1.00 56.81 143 VAL A C 1
ATOM 1133 O O . VAL A 1 143 ? 7.505 -0.979 -28.061 1.00 56.81 143 VAL A O 1
ATOM 1136 N N . VAL A 1 144 ? 9.055 -1.909 -26.745 1.00 55.25 144 VAL A N 1
ATOM 1137 C CA . VAL A 1 144 ? 9.897 -0.720 -26.679 1.00 55.25 144 VAL A CA 1
ATOM 1138 C C . VAL A 1 144 ? 10.718 -0.701 -27.958 1.00 55.25 144 VAL A C 1
ATOM 1140 O O . VAL A 1 144 ? 11.694 -1.438 -28.100 1.00 55.25 144 VAL A O 1
ATOM 1143 N N . ASN A 1 145 ? 10.307 0.136 -28.909 1.00 39.12 145 ASN A N 1
ATOM 1144 C CA . ASN A 1 145 ? 11.035 0.363 -30.152 1.00 39.12 145 ASN A CA 1
ATOM 1145 C C . ASN A 1 145 ? 12.354 1.087 -29.820 1.00 39.12 145 ASN A C 1
ATOM 1147 O O . ASN A 1 145 ? 12.438 2.316 -29.826 1.00 39.12 145 ASN A O 1
ATOM 1151 N N . ARG A 1 146 ? 13.385 0.331 -29.426 1.00 47.06 146 ARG A N 1
ATOM 1152 C CA . ARG A 1 146 ? 14.716 0.877 -29.151 1.00 47.06 146 ARG A CA 1
ATOM 1153 C C . ARG A 1 146 ? 15.358 1.235 -30.488 1.00 47.06 146 ARG A C 1
ATOM 1155 O O . ARG A 1 146 ? 15.742 0.349 -31.246 1.00 47.06 146 ARG A O 1
ATOM 1162 N N . ALA A 1 147 ? 15.477 2.529 -30.781 1.00 33.06 147 ALA A N 1
ATOM 1163 C CA . ALA A 1 147 ? 16.338 2.983 -31.866 1.00 33.06 147 ALA A CA 1
ATOM 1164 C C . ALA A 1 147 ? 17.777 2.484 -31.606 1.00 33.06 147 ALA A C 1
ATOM 1166 O O . ALA A 1 147 ? 18.231 2.561 -30.457 1.00 33.06 147 ALA A O 1
ATOM 1167 N N . PRO A 1 148 ? 18.486 1.958 -32.622 1.00 36.41 148 PRO A N 1
ATOM 1168 C CA . PRO A 1 148 ? 19.865 1.518 -32.453 1.00 36.41 148 PRO A CA 1
ATOM 1169 C C . PRO A 1 148 ? 20.730 2.719 -32.044 1.00 36.41 148 PRO A C 1
ATOM 1171 O O . PRO A 1 148 ? 20.655 3.773 -32.677 1.00 36.41 148 PRO A O 1
ATOM 1174 N N . ARG A 1 149 ? 21.497 2.568 -30.959 1.00 41.91 149 ARG A N 1
ATOM 1175 C CA . ARG A 1 149 ? 22.559 3.507 -30.571 1.00 41.91 149 ARG A CA 1
ATOM 1176 C C . ARG A 1 149 ? 23.878 3.084 -31.191 1.00 41.91 149 ARG A C 1
ATOM 1178 O O . ARG A 1 149 ? 24.123 1.858 -31.217 1.00 41.91 149 ARG A O 1
#

Mean predicted aligned error: 11.93 Å

Secondary structure (DSSP, 8-state):
--PPPGGGG---TTTTSTTS-TT-EEE-TT----SS-EEE--TTS-EEEEP--GGG-HIIIIIIS---HHHHHHHHHHHHHHHHHTTTSSPPP------HHHHTSHHHHHHHHHHHHHHHTSTT-----HHHHHHHHHHH---------

Sequence (149 aa):
MAELAPEQLTQRPDQALDNRTPAEVFNAGTVPSDDQPYPLNSPHGELFALPGMVELDDVVAMWNRRVTVGRNRDMLKESFDTLYLDDAQTGRLLVINLHPWLTGQPFRTGYLDDALTHMTQRGEVWAASGSDIIDWYQRNAPVVNRAPR

Nearest PDB structures (foldseek):
  1z7a-assembly1_C  TM=8.380E-01  e=7.280E-05  Pseudomonas aeruginosa PAO1
  3cl6-assembly1_A  TM=8.930E-01  e=2.093E-04  Pseudomonas fluorescens
  7e1y-assembly1_H  TM=4.140E-01  e=2.606E-01  Staphylothermus marinus F1

Solvent-accessible surface area (backbone atoms only — not comparable to full-atom values): 9359 Å² total; per-residue (Å²): 139,81,85,80,76,82,83,80,80,72,76,56,78,70,70,73,58,74,83,61,69,56,80,50,77,39,74,38,57,80,54,90,79,54,58,53,74,45,82,44,95,50,98,73,41,74,33,40,36,44,38,31,52,46,74,57,20,47,59,49,27,39,67,71,66,61,43,49,68,69,56,50,27,51,49,54,44,53,54,48,55,52,46,65,70,64,40,86,85,51,86,67,60,86,49,76,50,81,48,63,90,66,50,59,34,83,93,38,37,65,43,52,51,54,32,52,49,65,54,64,73,40,92,86,58,80,92,69,54,72,64,56,52,49,56,50,41,72,75,64,54,77,86,74,84,72,76,89,129

pLDDT: mean 74.51, std 22.48, range [31.09, 97.56]

Radius of gyration: 17.83 Å; Cα contacts (8 Å, |Δi|>4): 147; chains: 1; bounding box: 45×27×54 Å